Protein AF-A0A380GYK2-F1 (afdb_monomer_lite)

InterPro domains:
  IPR011620 Signal transduction histidine kinase, 5TM receptor LytS, transmembrane region [PF07694] (1-52)

Radius of gyration: 32.1 Å; chains: 1; bounding box: 63×30×82 Å

Organism: NCBI:txid33028

Foldseek 3Di:
DVLVVVLVVVLVCLCVVDPDNVVSVVVCVVCVVVSVVVSVVVVVVVVVVVVVVVVVVVVVVVLVVVLVVVLCVQLVVLCVVPDALVSQVSSQVSCCVSVVDQKDWDADLFFTSAIDGPPNVVVPDDRGDDAPLVNCCSVVVDDDDDPDPVND

Sequence (152 aa):
MIGAITEIIQMGCILLLSNDIHHAVILVSFIALPMIIINSLETAIFLTIILSTIKQEEQMRAVQTHDVLQLANETLPYFRSGLNEKSAKQTAEIILRLMQVLAVAITKKKDILTHIGAGSDHYVTSKEIITDLSKEVIQSGHLKVAHSREEI

Structure (mmCIF, N/CA/C/O backbone):
data_AF-A0A380GYK2-F1
#
_entry.id   AF-A0A380GYK2-F1
#
loop_
_atom_site.group_PDB
_atom_site.id
_atom_site.type_symbol
_atom_site.label_atom_id
_atom_site.label_alt_id
_atom_site.label_comp_id
_atom_site.label_asym_id
_atom_site.label_entity_id
_atom_site.label_seq_id
_atom_site.pdbx_PDB_ins_code
_atom_site.Cartn_x
_atom_site.Cartn_y
_atom_site.Cartn_z
_atom_site.occupancy
_atom_site.B_iso_or_equiv
_atom_site.auth_seq_id
_atom_site.auth_comp_id
_atom_site.auth_asym_id
_atom_site.auth_atom_id
_atom_site.pdbx_PDB_model_num
ATOM 1 N N . MET A 1 1 ? 25.212 -2.217 -23.142 1.00 62.41 1 MET A N 1
ATOM 2 C CA . MET A 1 1 ? 26.022 -3.014 -24.097 1.00 62.41 1 MET A CA 1
ATOM 3 C C . MET A 1 1 ? 25.235 -3.389 -25.350 1.00 62.41 1 MET A C 1
ATOM 5 O O . MET A 1 1 ? 25.746 -3.148 -26.430 1.00 62.41 1 MET A O 1
ATOM 9 N N . ILE A 1 2 ? 23.996 -3.888 -25.240 1.00 73.44 2 ILE A N 1
ATOM 10 C CA . ILE A 1 2 ? 23.175 -4.304 -26.400 1.00 73.44 2 ILE A CA 1
ATOM 11 C C . ILE A 1 2 ? 22.909 -3.157 -27.401 1.00 73.44 2 ILE A C 1
ATOM 13 O O . ILE A 1 2 ? 23.047 -3.364 -28.603 1.00 73.44 2 ILE A O 1
ATOM 17 N N . GLY A 1 3 ? 22.627 -1.935 -26.927 1.00 76.94 3 GLY A N 1
ATOM 18 C CA . GLY A 1 3 ? 22.429 -0.768 -27.806 1.00 76.94 3 GLY A CA 1
ATOM 19 C C . GLY A 1 3 ? 23.665 -0.421 -28.645 1.00 76.94 3 GLY A C 1
ATOM 20 O O . GLY A 1 3 ? 23.577 -0.330 -29.861 1.00 76.94 3 GLY A O 1
ATOM 21 N N . ALA A 1 4 ? 24.845 -0.350 -28.019 1.00 76.56 4 ALA A N 1
ATOM 22 C CA . ALA A 1 4 ? 26.104 -0.086 -28.725 1.00 76.56 4 ALA A CA 1
ATOM 23 C C . ALA A 1 4 ? 26.458 -1.182 -29.749 1.00 76.56 4 ALA A C 1
ATOM 25 O O . ALA A 1 4 ? 26.999 -0.887 -30.807 1.00 76.56 4 ALA A O 1
ATOM 26 N N . ILE A 1 5 ? 26.133 -2.445 -29.455 1.00 83.50 5 ILE A N 1
ATOM 27 C CA . ILE A 1 5 ? 26.333 -3.557 -30.396 1.00 83.50 5 ILE A CA 1
ATOM 28 C C . ILE A 1 5 ? 25.408 -3.406 -31.612 1.00 83.50 5 ILE A C 1
ATOM 30 O O . ILE A 1 5 ? 25.845 -3.619 -32.739 1.00 83.50 5 ILE A O 1
ATOM 34 N N . THR A 1 6 ? 24.155 -3.000 -31.396 1.00 83.00 6 THR A N 1
ATOM 35 C CA . THR A 1 6 ? 23.168 -2.806 -32.472 1.00 83.00 6 THR A CA 1
ATOM 36 C C . THR A 1 6 ? 23.583 -1.671 -33.415 1.00 83.00 6 THR A C 1
ATOM 38 O O . THR A 1 6 ? 23.550 -1.853 -34.629 1.00 83.00 6 THR A O 1
ATOM 41 N N . GLU A 1 7 ? 24.085 -0.559 -32.870 1.00 85.25 7 GLU A N 1
ATOM 42 C CA . GLU A 1 7 ? 24.653 0.562 -33.639 1.00 85.25 7 GLU A CA 1
ATOM 43 C C . GLU A 1 7 ? 25.821 0.136 -34.535 1.00 85.25 7 GLU A C 1
ATOM 45 O O . GLU A 1 7 ? 25.863 0.448 -35.725 1.00 85.25 7 GLU A O 1
ATOM 50 N N . ILE A 1 8 ? 26.761 -0.631 -33.974 1.00 85.88 8 ILE A N 1
ATOM 51 C CA . ILE A 1 8 ? 27.934 -1.123 -34.706 1.00 85.88 8 ILE A CA 1
ATOM 52 C C . ILE A 1 8 ? 27.504 -2.041 -35.855 1.00 85.88 8 ILE A C 1
ATOM 54 O O . ILE A 1 8 ? 28.033 -1.931 -36.963 1.00 85.88 8 ILE A O 1
ATOM 58 N N . ILE A 1 9 ? 26.528 -2.921 -35.613 1.00 89.38 9 ILE A N 1
ATOM 59 C CA . ILE A 1 9 ? 25.984 -3.809 -36.646 1.00 89.38 9 ILE A CA 1
ATOM 60 C C . ILE A 1 9 ? 25.305 -2.989 -37.748 1.00 89.38 9 ILE A C 1
ATOM 62 O O . ILE A 1 9 ? 25.578 -3.222 -38.924 1.00 89.38 9 ILE A O 1
ATOM 66 N N . GLN A 1 10 ? 24.479 -2.001 -37.396 1.00 88.38 10 GLN A N 1
ATOM 67 C CA . GLN A 1 10 ? 23.794 -1.145 -38.366 1.00 88.38 10 GLN A CA 1
ATOM 68 C C . GLN A 1 10 ? 24.784 -0.371 -39.250 1.00 88.38 10 GLN A C 1
ATOM 70 O O . GLN A 1 10 ? 24.654 -0.388 -40.475 1.00 88.38 10 GLN A O 1
ATOM 75 N N . MET A 1 11 ? 25.793 0.274 -38.656 1.00 87.69 11 MET A N 1
ATOM 76 C CA . MET A 1 11 ? 26.830 0.996 -39.404 1.00 87.69 11 MET A CA 1
ATOM 77 C C . MET A 1 11 ? 27.638 0.049 -40.304 1.00 87.69 11 MET A C 1
ATOM 79 O O . MET A 1 11 ? 27.929 0.387 -41.452 1.00 87.69 11 MET A O 1
ATOM 83 N N . GLY A 1 12 ? 27.934 -1.163 -39.821 1.00 89.38 12 GLY A N 1
ATOM 84 C CA . GLY A 1 12 ? 28.561 -2.220 -40.614 1.00 89.38 12 GLY A CA 1
ATOM 85 C C . GLY A 1 12 ? 27.708 -2.647 -41.812 1.00 89.38 12 GLY A C 1
ATOM 86 O O . GLY A 1 12 ? 28.224 -2.764 -42.922 1.00 89.38 12 GLY A O 1
ATOM 87 N N . CYS A 1 13 ? 26.395 -2.807 -41.629 1.00 90.12 13 CYS A N 1
ATOM 88 C CA . CYS A 1 13 ? 25.468 -3.118 -42.717 1.00 90.12 13 CYS A CA 1
ATOM 89 C C . CYS A 1 13 ? 25.418 -2.009 -43.777 1.00 90.12 13 CYS A C 1
ATOM 91 O O . CYS A 1 13 ? 25.425 -2.326 -44.964 1.00 90.12 13 CYS A O 1
ATOM 93 N N . ILE A 1 14 ? 25.419 -0.730 -43.378 1.00 89.62 14 ILE A N 1
ATOM 94 C CA . ILE A 1 14 ? 25.437 0.405 -44.321 1.00 89.62 14 ILE A CA 1
ATOM 95 C C . ILE A 1 14 ? 26.695 0.362 -45.198 1.00 89.62 14 ILE A C 1
ATOM 97 O O . ILE A 1 14 ? 26.606 0.550 -46.409 1.00 89.62 14 ILE A O 1
ATOM 101 N N . LEU A 1 15 ? 27.858 0.078 -44.607 1.00 88.12 15 LEU A N 1
ATOM 102 C CA . LEU A 1 15 ? 29.120 -0.006 -45.345 1.00 88.12 15 LEU A CA 1
ATOM 103 C C . LEU A 1 15 ? 29.184 -1.228 -46.273 1.00 88.12 15 LEU A C 1
ATOM 105 O O . LEU A 1 15 ? 29.707 -1.114 -47.377 1.00 88.12 15 LEU A O 1
ATOM 109 N N . LEU A 1 16 ? 28.650 -2.379 -45.847 1.00 90.44 16 LEU A N 1
ATOM 110 C CA . LEU A 1 16 ? 28.679 -3.625 -46.626 1.00 90.44 16 LEU A CA 1
ATOM 111 C C . LEU A 1 16 ? 27.673 -3.651 -47.785 1.00 90.44 16 LEU A C 1
ATOM 113 O O . LEU A 1 16 ? 27.944 -4.275 -48.806 1.00 90.44 16 LEU A O 1
ATOM 117 N N . LEU A 1 17 ? 26.509 -3.019 -47.620 1.00 90.12 17 LEU A N 1
ATOM 118 C CA . LEU A 1 17 ? 25.427 -3.029 -48.614 1.00 90.12 17 LEU A CA 1
ATOM 119 C C . LEU A 1 17 ? 25.481 -1.833 -49.573 1.00 90.12 17 LEU A C 1
ATOM 121 O O . LEU A 1 17 ? 24.727 -1.803 -50.547 1.00 90.12 17 LEU A O 1
ATOM 125 N N . SER A 1 18 ? 26.336 -0.840 -49.312 1.00 89.62 18 SER A N 1
ATOM 126 C CA . SER A 1 18 ? 26.469 0.309 -50.202 1.00 89.62 18 SER A CA 1
ATOM 127 C C . SER A 1 18 ? 27.251 -0.045 -51.462 1.00 89.62 18 SER A C 1
ATOM 129 O O . SER A 1 18 ? 28.344 -0.603 -51.406 1.00 89.62 18 SER A O 1
ATOM 131 N N . ASN A 1 19 ? 26.710 0.366 -52.608 1.00 84.12 19 ASN A N 1
ATOM 132 C CA . ASN A 1 19 ? 27.358 0.219 -53.910 1.00 84.12 19 ASN A CA 1
ATOM 133 C C . ASN A 1 19 ? 28.550 1.185 -54.085 1.00 84.12 19 ASN A C 1
ATOM 135 O O . ASN A 1 19 ? 29.433 0.933 -54.899 1.00 84.12 19 ASN A O 1
ATOM 139 N N . ASP A 1 20 ? 28.571 2.285 -53.320 1.00 89.56 20 ASP A N 1
ATOM 140 C CA . ASP A 1 20 ? 29.660 3.264 -53.277 1.00 89.56 20 ASP A CA 1
ATOM 141 C C . ASP A 1 20 ? 30.126 3.459 -51.826 1.00 89.56 20 ASP A C 1
ATOM 143 O O . ASP A 1 20 ? 29.412 4.003 -50.972 1.00 89.56 20 ASP A O 1
ATOM 147 N N . ILE A 1 21 ? 31.337 2.980 -51.538 1.00 86.50 21 ILE A N 1
ATOM 148 C CA . ILE A 1 21 ? 31.935 3.032 -50.199 1.00 86.50 21 ILE A CA 1
ATOM 149 C C . ILE A 1 21 ? 32.233 4.481 -49.790 1.00 86.50 21 ILE A C 1
ATOM 151 O O . ILE A 1 21 ? 32.090 4.832 -48.619 1.00 86.50 21 ILE A O 1
ATOM 155 N N . HIS A 1 22 ? 32.603 5.343 -50.739 1.00 89.12 22 HIS A N 1
ATOM 156 C CA . HIS A 1 22 ? 32.941 6.734 -50.455 1.00 89.12 22 HIS A CA 1
ATOM 157 C C . HIS A 1 22 ? 31.699 7.515 -50.005 1.00 89.12 22 HIS A C 1
ATOM 159 O O . HIS A 1 22 ? 31.750 8.267 -49.029 1.00 89.12 22 HIS A O 1
ATOM 165 N N . HIS A 1 23 ? 30.557 7.288 -50.657 1.00 87.81 23 HIS A N 1
ATOM 166 C CA . HIS A 1 23 ? 29.282 7.861 -50.223 1.00 87.81 23 HIS A CA 1
ATOM 167 C C . HIS A 1 23 ? 28.782 7.268 -48.896 1.00 87.81 23 HIS A C 1
ATOM 169 O O . HIS A 1 23 ? 28.262 8.010 -48.059 1.00 87.81 23 HIS A O 1
ATOM 175 N N . ALA A 1 24 ? 28.992 5.971 -48.657 1.00 89.25 24 ALA A N 1
ATOM 176 C CA . ALA A 1 24 ? 28.599 5.319 -47.406 1.00 89.25 24 ALA A CA 1
ATOM 177 C C . ALA A 1 24 ? 29.353 5.864 -46.187 1.00 89.25 24 ALA A C 1
ATOM 179 O O . ALA A 1 24 ? 28.745 6.115 -45.149 1.00 89.25 24 ALA A O 1
ATOM 180 N N . VAL A 1 25 ? 30.664 6.091 -46.315 1.00 89.38 25 VAL A N 1
ATOM 181 C CA . VAL A 1 25 ? 31.485 6.646 -45.229 1.00 89.38 25 VAL A CA 1
ATOM 182 C C . VAL A 1 25 ? 31.026 8.058 -44.865 1.00 89.38 25 VAL A C 1
ATOM 184 O O . VAL A 1 25 ? 30.834 8.342 -43.685 1.00 89.38 25 VAL A O 1
ATOM 187 N N . ILE A 1 26 ? 30.768 8.917 -45.860 1.00 90.81 26 ILE A N 1
ATOM 188 C CA . ILE A 1 26 ? 30.250 10.278 -45.630 1.00 90.81 26 ILE A CA 1
ATOM 189 C C . ILE A 1 26 ? 28.905 10.228 -44.893 1.00 90.81 26 ILE A C 1
ATOM 191 O O . ILE A 1 26 ? 28.691 10.983 -43.943 1.00 90.81 26 ILE A O 1
ATOM 195 N N . LEU A 1 27 ? 28.017 9.315 -45.296 1.00 88.62 27 LEU A N 1
ATOM 196 C CA . LEU A 1 27 ? 26.716 9.136 -44.660 1.00 88.62 27 LEU A CA 1
ATOM 197 C C . LEU A 1 27 ? 26.853 8.694 -43.199 1.00 88.62 27 LEU A C 1
ATOM 199 O O . LEU A 1 27 ? 26.260 9.320 -42.323 1.00 88.62 27 LEU A O 1
ATOM 203 N N . VAL A 1 28 ? 27.657 7.660 -42.926 1.00 89.50 28 VAL A N 1
ATOM 204 C CA . VAL A 1 28 ? 27.897 7.162 -41.561 1.00 89.50 28 VAL A CA 1
ATOM 205 C C . VAL A 1 28 ? 28.489 8.265 -40.682 1.00 89.50 28 VAL A C 1
ATOM 207 O O . VAL A 1 28 ? 28.007 8.472 -39.572 1.00 89.50 28 VAL A O 1
ATOM 210 N N . SER A 1 29 ? 29.468 9.031 -41.175 1.00 87.62 29 SER A N 1
ATOM 211 C CA . SER A 1 29 ? 30.052 10.155 -40.427 1.00 87.62 29 SER A CA 1
ATOM 212 C C . SER A 1 29 ? 29.042 11.258 -40.102 1.00 87.62 29 SER A C 1
ATOM 214 O O . SER A 1 29 ? 29.148 11.883 -39.049 1.00 87.62 29 SER A O 1
ATOM 216 N N . PHE A 1 30 ? 28.055 11.484 -40.971 1.00 89.00 30 PHE A N 1
ATOM 217 C CA . PHE A 1 30 ? 27.009 12.476 -40.739 1.00 89.00 30 PHE A CA 1
ATOM 218 C C . PHE A 1 30 ? 25.988 12.019 -39.685 1.00 89.00 30 PHE A C 1
ATOM 220 O O . PHE A 1 30 ? 25.560 12.815 -38.850 1.00 89.00 30 PHE A O 1
ATOM 227 N N . ILE A 1 31 ? 25.613 10.735 -39.695 1.00 85.75 31 ILE A N 1
ATOM 228 C CA . ILE A 1 31 ? 24.551 10.207 -38.823 1.00 85.75 31 ILE A CA 1
ATOM 229 C C . ILE A 1 31 ? 25.063 9.628 -37.500 1.00 85.75 31 ILE A C 1
ATOM 231 O O . ILE A 1 31 ? 24.276 9.514 -36.565 1.00 85.75 31 ILE A O 1
ATOM 235 N N . ALA A 1 32 ? 26.352 9.290 -37.385 1.00 83.44 32 ALA A N 1
ATOM 236 C CA . ALA A 1 32 ? 26.892 8.590 -36.217 1.00 83.44 32 ALA A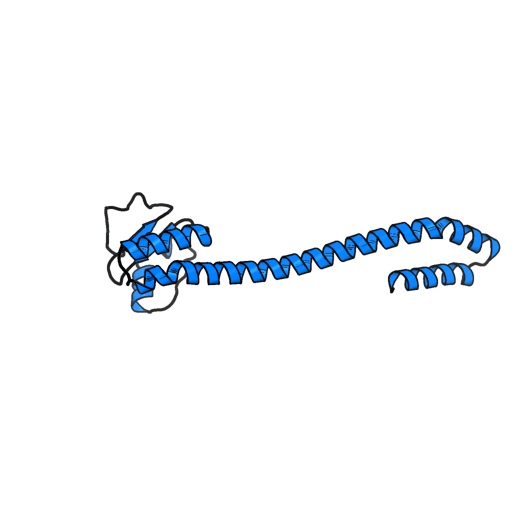 CA 1
ATOM 237 C C . ALA A 1 32 ? 26.673 9.353 -34.903 1.00 83.44 32 ALA A C 1
ATOM 239 O O . ALA A 1 32 ? 26.237 8.773 -33.910 1.00 83.44 32 ALA A O 1
ATOM 240 N N . LEU A 1 33 ? 26.947 10.660 -34.890 1.00 84.56 33 LEU A N 1
ATOM 241 C CA . LEU A 1 33 ? 26.846 11.462 -33.672 1.00 84.56 33 LEU A CA 1
ATOM 242 C C . LEU A 1 33 ? 25.385 11.686 -33.226 1.00 84.56 33 LEU A C 1
ATOM 244 O O . LEU A 1 33 ? 25.090 11.414 -32.060 1.00 84.56 33 LEU A O 1
ATOM 248 N N . PRO A 1 34 ? 24.447 12.086 -34.111 1.00 88.56 34 PRO A N 1
ATOM 249 C CA . PRO A 1 34 ? 23.023 12.111 -33.780 1.00 88.56 34 PRO A CA 1
ATOM 250 C C . PRO A 1 34 ? 22.488 10.763 -33.276 1.00 88.56 34 PRO A C 1
ATOM 252 O O . PRO A 1 34 ? 21.753 10.743 -32.291 1.00 88.56 34 PRO A O 1
ATOM 255 N N . MET A 1 35 ? 22.882 9.645 -33.899 1.00 85.62 35 MET A N 1
ATOM 256 C CA . MET A 1 35 ? 22.372 8.311 -33.551 1.00 85.62 35 MET A CA 1
ATOM 257 C C . MET A 1 35 ? 22.804 7.882 -32.143 1.00 85.62 35 MET A C 1
ATOM 259 O O . MET A 1 35 ? 21.974 7.452 -31.345 1.00 85.62 35 MET A O 1
ATOM 263 N N . ILE A 1 36 ? 24.074 8.106 -31.782 1.00 83.69 36 ILE A N 1
ATOM 264 C CA . ILE A 1 36 ? 24.582 7.805 -30.435 1.00 83.69 36 ILE A CA 1
ATOM 265 C C . ILE A 1 36 ? 23.832 8.614 -29.371 1.00 83.69 36 ILE A C 1
ATOM 267 O O . ILE A 1 36 ? 23.452 8.059 -28.337 1.00 83.69 36 ILE A O 1
ATOM 271 N N . ILE A 1 37 ? 23.618 9.913 -29.605 1.00 88.88 37 ILE A N 1
ATOM 272 C CA . ILE A 1 37 ? 22.965 10.801 -28.633 1.00 88.88 37 ILE A CA 1
ATOM 273 C C . ILE A 1 37 ? 21.502 10.401 -28.443 1.00 88.88 37 ILE A C 1
ATOM 275 O O . ILE A 1 37 ? 21.069 10.205 -27.306 1.00 88.88 37 ILE A O 1
ATOM 279 N N . ILE A 1 38 ? 20.759 10.257 -29.544 1.00 90.38 38 ILE A N 1
ATOM 280 C CA . ILE A 1 38 ? 19.327 9.941 -29.514 1.00 90.38 38 ILE A CA 1
ATOM 281 C C . ILE A 1 38 ? 19.104 8.579 -28.852 1.00 90.38 38 ILE A C 1
ATOM 283 O O . ILE A 1 38 ? 18.317 8.489 -27.912 1.00 90.38 38 ILE A O 1
ATOM 287 N N . ASN A 1 39 ? 19.866 7.554 -29.237 1.00 85.94 39 ASN A N 1
ATOM 288 C CA . ASN A 1 39 ? 19.643 6.192 -28.745 1.00 85.94 39 ASN A CA 1
ATOM 289 C C . ASN A 1 39 ? 20.085 6.021 -27.288 1.00 85.94 39 ASN A C 1
ATOM 291 O O . ASN A 1 39 ? 19.465 5.277 -26.520 1.00 85.94 39 ASN A O 1
ATOM 295 N N . SER A 1 40 ? 21.124 6.749 -26.868 1.00 86.62 40 SER A N 1
ATOM 296 C CA . SER A 1 40 ? 21.513 6.807 -25.455 1.00 86.62 40 SER A CA 1
ATOM 297 C C . SER A 1 40 ? 20.437 7.487 -24.610 1.00 86.62 40 SER A C 1
ATOM 299 O O . SER A 1 40 ? 20.114 6.996 -23.527 1.00 86.62 40 SER A O 1
ATOM 301 N N . LEU A 1 41 ? 19.859 8.584 -25.110 1.00 91.69 41 LEU A N 1
ATOM 302 C CA . LEU A 1 41 ? 18.784 9.306 -24.433 1.00 91.69 41 LEU A CA 1
ATOM 303 C C . LEU A 1 41 ? 17.515 8.452 -24.327 1.00 91.69 41 LEU A C 1
ATOM 305 O O . LEU A 1 41 ? 16.953 8.333 -23.239 1.00 91.69 41 LEU A O 1
ATOM 309 N N . GLU A 1 42 ? 17.104 7.809 -25.419 1.00 90.81 42 GLU A N 1
ATOM 310 C CA . GLU A 1 42 ? 15.962 6.890 -25.442 1.00 90.81 42 GLU A CA 1
ATOM 311 C C . GLU A 1 42 ? 16.133 5.763 -24.427 1.00 90.81 42 GLU A C 1
ATOM 313 O O . GLU A 1 42 ? 15.257 5.528 -23.594 1.00 90.81 42 GLU A O 1
ATOM 318 N N . THR A 1 43 ? 17.296 5.107 -24.443 1.00 88.38 43 THR A N 1
ATOM 319 C CA . THR A 1 43 ? 17.585 4.007 -23.519 1.00 88.38 43 THR A CA 1
ATOM 320 C C . THR A 1 43 ? 17.571 4.490 -22.068 1.00 88.38 43 THR A C 1
ATOM 322 O O . THR A 1 43 ? 17.034 3.803 -21.201 1.00 88.38 43 THR A O 1
ATOM 325 N N . ALA A 1 44 ? 18.118 5.675 -21.781 1.00 90.75 44 ALA A N 1
ATOM 326 C CA . ALA A 1 44 ? 18.115 6.249 -20.436 1.00 90.75 44 ALA A CA 1
ATOM 327 C C . ALA A 1 44 ? 16.693 6.545 -19.934 1.00 90.75 44 ALA A C 1
ATOM 329 O O . ALA A 1 44 ? 16.364 6.221 -18.789 1.00 90.75 44 ALA A O 1
ATOM 330 N N . ILE A 1 45 ? 15.841 7.118 -20.790 1.00 95.25 45 ILE A N 1
ATOM 331 C CA . ILE A 1 45 ? 14.432 7.378 -20.475 1.00 95.25 45 ILE A CA 1
ATOM 332 C C . ILE A 1 45 ? 13.698 6.055 -20.238 1.00 95.25 45 ILE A C 1
ATOM 334 O O . ILE A 1 45 ? 13.043 5.894 -19.209 1.00 95.25 45 ILE A O 1
ATOM 338 N N . PHE A 1 46 ? 13.857 5.082 -21.135 1.00 94.50 46 PHE A N 1
ATOM 339 C CA . PHE A 1 46 ? 13.206 3.778 -21.031 1.00 94.50 46 PHE A CA 1
ATOM 340 C C . PHE A 1 46 ? 13.603 3.027 -19.754 1.00 94.50 46 PHE A C 1
ATOM 342 O O . PHE A 1 46 ? 12.741 2.547 -19.017 1.00 94.50 46 PHE A O 1
ATOM 349 N N . LEU A 1 47 ? 14.902 2.989 -19.436 1.00 92.50 47 LEU A N 1
ATOM 350 C CA . LEU A 1 47 ? 15.394 2.379 -18.201 1.00 92.50 47 LEU A CA 1
ATOM 351 C C . LEU A 1 47 ? 14.882 3.112 -16.962 1.00 92.50 47 LEU A C 1
ATOM 353 O O . LEU A 1 47 ? 14.517 2.465 -15.985 1.00 92.50 47 LEU A O 1
ATOM 357 N N . THR A 1 48 ? 14.813 4.443 -17.001 1.00 95.12 48 THR A N 1
ATOM 358 C CA . THR A 1 48 ? 14.273 5.238 -15.891 1.00 95.12 48 THR A CA 1
ATOM 359 C C . THR A 1 48 ? 12.802 4.914 -15.645 1.00 95.12 48 THR A C 1
ATOM 361 O O . THR A 1 48 ? 12.414 4.735 -14.493 1.00 95.12 48 THR A O 1
ATOM 364 N N . ILE A 1 49 ? 11.996 4.780 -16.703 1.00 96.25 49 ILE A N 1
ATOM 365 C CA . ILE A 1 49 ? 10.590 4.373 -16.591 1.00 96.25 49 ILE A CA 1
ATOM 366 C C . ILE A 1 49 ? 10.496 2.986 -15.951 1.00 96.25 49 ILE A C 1
ATOM 368 O O . ILE A 1 49 ? 9.823 2.845 -14.934 1.00 96.25 49 ILE A O 1
ATOM 372 N N . ILE A 1 50 ? 11.221 1.990 -16.476 1.00 95.75 50 ILE A N 1
ATOM 373 C CA . ILE A 1 50 ? 11.204 0.619 -15.938 1.00 95.75 50 ILE A CA 1
ATOM 374 C C . ILE A 1 50 ? 11.592 0.602 -14.457 1.00 95.75 50 ILE A C 1
ATOM 376 O O . ILE A 1 50 ? 10.870 0.044 -13.632 1.00 95.75 50 ILE A O 1
ATOM 380 N N . LEU A 1 51 ? 12.719 1.227 -14.109 1.00 94.12 51 LEU A N 1
ATOM 381 C CA . LEU A 1 51 ? 13.210 1.258 -12.733 1.00 94.12 51 LEU A CA 1
ATOM 382 C C . LEU A 1 51 ? 12.244 2.004 -11.809 1.00 94.12 51 LEU A C 1
ATOM 384 O O . LEU A 1 51 ? 12.036 1.578 -10.675 1.00 94.12 51 LEU A O 1
ATOM 388 N N . SER A 1 52 ? 11.626 3.087 -12.286 1.00 93.00 52 SER A N 1
ATOM 389 C CA . SER A 1 52 ? 10.604 3.809 -11.530 1.00 93.00 52 SER A CA 1
ATOM 390 C C . SER A 1 52 ? 9.367 2.948 -11.293 1.00 93.00 52 SER A C 1
ATOM 392 O O . SER A 1 52 ? 8.855 2.945 -10.178 1.00 93.00 52 SER A O 1
ATOM 394 N N . THR A 1 53 ? 8.901 2.201 -12.296 1.00 93.38 53 THR A N 1
ATOM 395 C CA . THR A 1 53 ? 7.744 1.307 -12.159 1.00 93.38 53 THR A CA 1
ATOM 396 C C . THR A 1 53 ? 8.023 0.182 -11.167 1.00 93.38 53 THR A C 1
ATOM 398 O O . THR A 1 53 ? 7.218 -0.034 -10.266 1.00 93.38 53 THR A O 1
ATOM 401 N N . ILE A 1 54 ? 9.183 -0.478 -11.264 1.00 91.50 54 ILE A N 1
ATOM 402 C CA . ILE A 1 54 ? 9.582 -1.532 -10.315 1.00 91.50 54 ILE A CA 1
ATOM 403 C C . ILE A 1 54 ? 9.659 -0.963 -8.894 1.00 91.50 54 ILE A C 1
ATOM 405 O O . ILE A 1 54 ? 9.077 -1.519 -7.966 1.00 91.50 54 ILE A O 1
ATOM 409 N N . LYS A 1 55 ? 10.320 0.188 -8.722 1.00 87.62 55 LYS A N 1
ATOM 410 C CA . LYS A 1 55 ? 10.440 0.844 -7.415 1.00 87.62 55 LYS A CA 1
ATOM 411 C C . LYS A 1 55 ? 9.079 1.242 -6.844 1.00 87.62 55 LYS A C 1
ATOM 413 O O . LYS A 1 55 ? 8.862 1.098 -5.645 1.00 87.62 55 LYS A O 1
ATOM 418 N N . GLN A 1 56 ? 8.169 1.747 -7.674 1.00 83.12 56 GLN A N 1
ATOM 419 C CA . GLN A 1 56 ? 6.804 2.062 -7.255 1.00 83.12 56 GLN A CA 1
ATOM 420 C C . GLN A 1 56 ? 6.047 0.807 -6.812 1.00 83.12 56 GLN A C 1
ATOM 422 O O . GLN A 1 56 ? 5.356 0.854 -5.798 1.00 83.12 56 GLN A O 1
ATOM 427 N N . GLU A 1 57 ? 6.195 -0.311 -7.524 1.00 79.38 57 GLU A N 1
ATOM 428 C CA . GLU A 1 57 ? 5.565 -1.580 -7.154 1.00 79.38 57 GLU A CA 1
ATOM 429 C C . GLU A 1 57 ? 6.097 -2.107 -5.811 1.00 79.38 57 GLU A C 1
ATOM 431 O O . GLU A 1 57 ? 5.313 -2.471 -4.930 1.00 79.38 57 GLU A O 1
ATOM 436 N N . GLU A 1 58 ? 7.418 -2.085 -5.612 1.00 72.81 58 GLU A N 1
ATOM 437 C CA . GLU A 1 58 ? 8.047 -2.446 -4.336 1.00 72.81 58 GLU A CA 1
ATOM 438 C C . GLU A 1 58 ? 7.570 -1.544 -3.193 1.00 72.81 58 GLU A C 1
ATOM 440 O O . GLU A 1 58 ? 7.201 -2.038 -2.125 1.00 72.81 58 GLU A O 1
ATOM 445 N N . GLN A 1 59 ? 7.522 -0.227 -3.419 1.00 69.69 59 GLN A N 1
ATOM 446 C CA . GLN A 1 59 ? 7.022 0.732 -2.436 1.00 69.69 59 GLN A CA 1
ATOM 447 C C . GLN A 1 59 ? 5.546 0.495 -2.111 1.00 69.69 59 GLN A C 1
ATOM 449 O O . GLN A 1 59 ? 5.188 0.509 -0.941 1.00 69.69 59 GLN A O 1
ATOM 454 N N . MET A 1 60 ? 4.696 0.218 -3.101 1.00 63.34 60 MET A N 1
ATOM 455 C CA . MET A 1 60 ? 3.272 -0.048 -2.878 1.00 63.34 60 MET A CA 1
ATOM 456 C C . MET A 1 60 ? 3.053 -1.307 -2.025 1.00 63.34 60 MET A C 1
ATOM 458 O O . MET A 1 60 ? 2.251 -1.286 -1.090 1.00 63.34 60 MET A O 1
ATOM 462 N N . ARG A 1 61 ? 3.812 -2.381 -2.282 1.00 60.75 61 ARG A N 1
ATOM 463 C CA . ARG A 1 61 ? 3.777 -3.610 -1.466 1.00 60.75 61 ARG A CA 1
ATOM 464 C C . ARG A 1 61 ? 4.315 -3.384 -0.047 1.00 60.75 61 ARG A C 1
ATOM 466 O O . ARG A 1 61 ? 3.765 -3.921 0.918 1.00 60.75 61 ARG A O 1
ATOM 473 N N . ALA A 1 62 ? 5.374 -2.585 0.089 1.00 60.66 62 ALA A N 1
ATOM 474 C CA . ALA A 1 62 ? 5.970 -2.255 1.380 1.00 60.66 62 ALA A CA 1
ATOM 475 C C . ALA A 1 62 ? 5.054 -1.362 2.233 1.00 60.66 62 ALA A C 1
ATOM 477 O O . ALA A 1 62 ? 4.886 -1.642 3.417 1.00 60.66 62 ALA A O 1
ATOM 478 N N . VAL A 1 63 ? 4.420 -0.348 1.632 1.00 60.50 63 VAL A N 1
ATOM 479 C CA . VAL A 1 63 ? 3.464 0.556 2.296 1.00 60.50 63 VAL A CA 1
ATOM 480 C C . VAL A 1 63 ? 2.279 -0.235 2.851 1.00 60.50 63 VAL A C 1
ATOM 482 O O . VAL A 1 63 ? 1.978 -0.118 4.032 1.00 60.50 63 VAL A O 1
ATOM 485 N N . GLN A 1 64 ? 1.698 -1.156 2.073 1.00 61.47 64 GLN A N 1
ATOM 486 C CA . GLN A 1 64 ? 0.581 -1.982 2.555 1.00 61.47 64 GLN A CA 1
ATOM 487 C C . GLN A 1 64 ? 0.940 -2.857 3.767 1.00 61.47 64 GLN A C 1
ATOM 489 O O . GLN A 1 64 ? 0.126 -3.029 4.671 1.00 61.47 64 GLN A O 1
ATOM 494 N N . THR A 1 65 ? 2.158 -3.404 3.821 1.00 73.56 65 THR A N 1
ATOM 495 C CA . THR A 1 65 ? 2.599 -4.211 4.973 1.00 73.56 65 THR A CA 1
ATOM 496 C C . THR A 1 65 ? 2.950 -3.327 6.170 1.00 73.56 65 THR A C 1
ATOM 498 O O . THR A 1 65 ? 2.643 -3.675 7.310 1.00 73.56 65 THR A O 1
ATOM 501 N N . HIS A 1 66 ? 3.580 -2.178 5.917 1.00 81.06 66 HIS A N 1
ATOM 502 C CA . HIS A 1 66 ? 3.950 -1.218 6.948 1.00 81.06 66 HIS A CA 1
ATOM 503 C C . HIS A 1 66 ? 2.720 -0.663 7.663 1.00 81.06 66 HIS A C 1
ATOM 505 O O . HIS A 1 66 ? 2.678 -0.724 8.886 1.00 81.06 66 HIS A O 1
ATOM 511 N N . ASP A 1 67 ? 1.703 -0.225 6.921 1.00 79.88 67 ASP A N 1
ATOM 512 C CA . ASP A 1 67 ? 0.494 0.377 7.488 1.00 79.88 67 ASP A CA 1
ATOM 513 C C . ASP A 1 67 ? -0.288 -0.630 8.343 1.00 79.88 67 ASP A C 1
ATOM 515 O O . ASP A 1 67 ? -0.755 -0.300 9.433 1.00 79.88 67 ASP A O 1
ATOM 519 N N . VAL A 1 68 ? -0.369 -1.896 7.911 1.00 83.94 68 VAL A N 1
ATOM 520 C CA . VAL A 1 68 ? -1.021 -2.968 8.684 1.00 83.94 68 VAL A CA 1
ATOM 521 C C . VAL A 1 68 ? -0.228 -3.314 9.945 1.00 83.94 68 VAL A C 1
ATOM 523 O O . VAL A 1 68 ? -0.811 -3.467 11.021 1.00 83.94 68 VAL A O 1
ATOM 526 N N . LEU A 1 69 ? 1.100 -3.430 9.847 1.00 88.12 69 LEU A N 1
ATOM 527 C CA . LEU A 1 69 ? 1.954 -3.684 11.010 1.00 88.12 69 LEU A CA 1
ATOM 528 C C . LEU A 1 69 ? 1.935 -2.507 11.987 1.00 88.12 69 LEU A C 1
ATOM 530 O O . LEU A 1 69 ? 1.881 -2.724 13.197 1.00 88.12 69 LEU A O 1
ATOM 534 N N . GLN A 1 70 ? 1.939 -1.276 11.479 1.00 91.81 70 GLN A N 1
ATOM 535 C CA . GLN A 1 70 ? 1.816 -0.062 12.272 1.00 91.81 70 GLN A CA 1
ATOM 536 C C . GLN A 1 70 ? 0.458 -0.015 12.968 1.00 91.81 70 GLN A C 1
ATOM 538 O O . GLN A 1 70 ? 0.414 0.199 14.177 1.00 91.81 70 GLN A O 1
ATOM 543 N N . LEU A 1 71 ? -0.632 -0.311 12.255 1.00 92.12 71 LEU A N 1
ATOM 544 C CA . LEU A 1 71 ? -1.967 -0.412 12.835 1.00 92.12 71 LEU A CA 1
ATOM 545 C C . LEU A 1 71 ? -2.006 -1.443 13.967 1.00 92.12 71 LEU A C 1
ATOM 547 O O . LEU A 1 71 ? -2.501 -1.148 15.057 1.00 92.12 71 LEU A O 1
ATOM 551 N N . ALA A 1 72 ? -1.462 -2.641 13.744 1.00 91.56 72 ALA A N 1
ATOM 552 C CA . ALA A 1 72 ? -1.385 -3.669 14.777 1.00 91.56 72 ALA A CA 1
ATOM 553 C C . ALA A 1 72 ? -0.550 -3.196 15.979 1.00 91.56 72 ALA A C 1
ATOM 555 O O . ALA A 1 72 ? -0.973 -3.355 17.123 1.00 91.56 72 ALA A O 1
ATOM 556 N N . ASN A 1 73 ? 0.604 -2.571 15.739 1.00 94.69 73 ASN A N 1
ATOM 557 C CA . ASN A 1 73 ? 1.506 -2.104 16.789 1.00 94.69 73 ASN A CA 1
ATOM 558 C C . ASN A 1 73 ? 0.907 -0.954 17.618 1.00 94.69 73 ASN A C 1
ATOM 560 O O . ASN A 1 73 ? 1.042 -0.944 18.840 1.00 94.69 73 ASN A O 1
ATOM 564 N N . GLU A 1 74 ? 0.210 -0.015 16.976 1.00 95.69 74 GLU A N 1
ATOM 565 C CA . GLU A 1 74 ? -0.436 1.114 17.652 1.00 95.69 74 GLU A CA 1
ATOM 566 C C . GLU A 1 74 ? -1.707 0.696 18.405 1.00 95.69 74 GLU A C 1
ATOM 568 O O . GLU A 1 74 ? -1.990 1.236 19.473 1.00 95.69 74 GLU A O 1
ATOM 573 N N . THR A 1 75 ? -2.466 -0.289 17.910 1.00 95.44 75 THR A N 1
ATOM 574 C CA . THR A 1 75 ? -3.727 -0.718 18.550 1.00 95.44 75 THR A CA 1
ATOM 575 C C . THR A 1 75 ? -3.538 -1.765 19.652 1.00 95.44 75 THR A C 1
ATOM 577 O O . THR A 1 75 ? -4.303 -1.793 20.623 1.00 95.44 75 THR A O 1
ATOM 580 N N . LEU A 1 76 ? -2.502 -2.608 19.566 1.00 95.06 76 LEU A N 1
ATOM 581 C CA . LEU A 1 76 ? -2.281 -3.717 20.500 1.00 95.06 76 LEU A CA 1
ATOM 582 C C . LEU A 1 76 ? -2.171 -3.295 21.982 1.00 95.06 76 LEU A C 1
ATOM 584 O O . LEU A 1 76 ? -2.759 -3.989 22.817 1.00 95.06 76 LEU A O 1
ATOM 588 N N . PRO A 1 77 ? -1.490 -2.191 22.365 1.00 95.06 77 PRO A N 1
ATOM 589 C CA . PRO A 1 77 ? -1.448 -1.738 23.757 1.00 95.06 77 PRO A CA 1
ATOM 590 C C . PRO A 1 77 ? -2.838 -1.453 24.340 1.00 95.06 77 PRO A C 1
ATOM 592 O O . PRO A 1 77 ? -3.112 -1.803 25.490 1.00 95.06 77 PRO A O 1
ATOM 595 N N . TYR A 1 78 ? -3.741 -0.883 23.538 1.00 95.31 78 TYR A N 1
ATOM 596 C CA . TYR A 1 78 ? -5.108 -0.589 23.963 1.00 95.31 78 TYR A CA 1
ATOM 597 C C . TYR A 1 78 ? -5.922 -1.871 24.135 1.00 95.31 78 TYR A C 1
ATOM 599 O O . TYR A 1 78 ? -6.574 -2.036 25.167 1.00 95.31 78 TYR A O 1
ATOM 607 N N . PHE A 1 79 ? -5.821 -2.826 23.206 1.00 90.75 79 PHE A N 1
ATOM 608 C CA . PH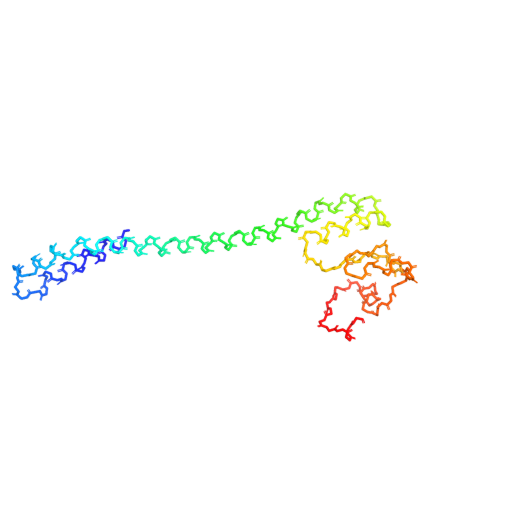E A 1 79 ? -6.498 -4.118 23.357 1.00 90.75 79 PHE A CA 1
ATOM 609 C C . PHE A 1 79 ? -5.960 -4.952 24.530 1.00 90.75 79 PHE A C 1
ATOM 611 O O . PHE A 1 79 ? -6.742 -5.618 25.210 1.00 90.75 79 PHE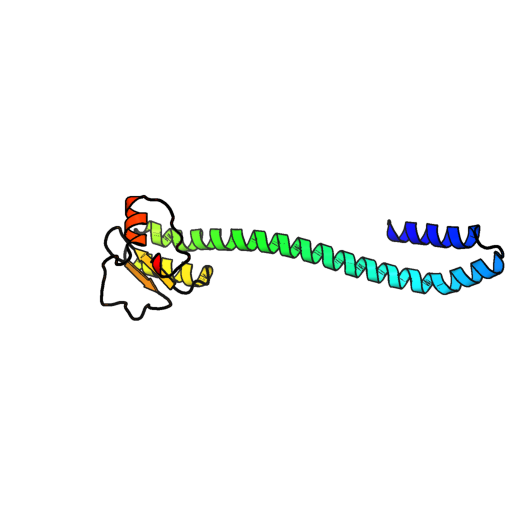 A O 1
ATOM 618 N N . ARG A 1 80 ? -4.658 -4.868 24.839 1.00 92.94 80 ARG A N 1
ATOM 619 C CA . ARG A 1 80 ? -4.055 -5.530 26.014 1.00 92.94 80 ARG A CA 1
ATOM 620 C C . ARG A 1 80 ? -4.575 -4.993 27.347 1.00 92.94 80 ARG A C 1
ATOM 622 O O . ARG A 1 80 ? -4.599 -5.737 28.321 1.00 92.94 80 ARG A O 1
ATOM 629 N N . SER A 1 81 ? -5.032 -3.741 27.389 1.00 90.31 81 SER A N 1
ATOM 630 C CA . SER A 1 81 ? -5.699 -3.167 28.570 1.00 90.31 81 SER A CA 1
ATOM 631 C C . SER A 1 81 ? -7.152 -3.644 28.754 1.00 90.31 81 SER A C 1
ATOM 633 O O . SER A 1 81 ? -7.825 -3.249 29.707 1.00 90.31 81 SER A O 1
ATOM 635 N N . GLY A 1 82 ? -7.634 -4.513 27.858 1.00 91.25 82 GLY A N 1
ATOM 636 C CA . GLY A 1 82 ? -9.002 -5.014 27.816 1.00 91.25 82 GLY A CA 1
ATOM 637 C C . GLY A 1 82 ? -9.907 -4.172 26.916 1.00 91.25 82 GLY A C 1
ATOM 638 O O . GLY A 1 82 ? -9.622 -3.016 26.609 1.00 91.25 82 GLY A O 1
ATOM 639 N N . LEU A 1 83 ? -11.031 -4.754 26.492 1.00 90.75 83 LEU A N 1
ATOM 640 C CA . LEU A 1 83 ? -11.989 -4.111 25.590 1.00 90.75 83 LEU A CA 1
ATOM 641 C C . LEU A 1 83 ? -13.064 -3.337 26.379 1.00 90.75 83 LEU A C 1
ATOM 643 O O . LEU A 1 83 ? -14.008 -3.916 26.932 1.00 90.75 83 LEU A O 1
ATOM 647 N N . ASN A 1 84 ? -12.912 -2.015 26.440 1.00 91.31 84 ASN A N 1
ATOM 648 C CA . ASN A 1 84 ? -13.805 -1.073 27.118 1.00 91.31 84 ASN A CA 1
ATOM 649 C C . ASN A 1 84 ? -13.966 0.208 26.280 1.00 91.31 84 ASN A C 1
ATOM 651 O O . ASN A 1 84 ? -13.284 0.370 25.275 1.00 91.31 84 ASN A O 1
ATOM 655 N N . GLU A 1 85 ? -14.864 1.116 26.671 1.00 89.62 85 GLU A N 1
ATOM 656 C CA . GLU A 1 85 ? -15.144 2.341 25.899 1.00 89.62 85 GLU A CA 1
ATOM 657 C C . GLU A 1 85 ? -13.881 3.188 25.653 1.00 89.62 85 GLU A C 1
ATOM 659 O O . GLU A 1 85 ? -13.672 3.686 24.549 1.00 89.62 85 GLU A O 1
ATOM 664 N N . LYS A 1 86 ? -12.990 3.298 26.649 1.00 92.06 86 LYS A N 1
ATOM 665 C CA . LYS A 1 86 ? -11.752 4.081 26.534 1.00 92.06 86 LYS A CA 1
ATOM 666 C C . LYS A 1 86 ? -10.768 3.447 25.550 1.00 92.06 86 LYS A C 1
ATOM 668 O O . LYS A 1 86 ? -10.260 4.144 24.674 1.00 92.06 86 LYS A O 1
ATOM 673 N N . SER A 1 87 ? -10.493 2.148 25.685 1.00 94.69 87 SER A N 1
ATOM 674 C CA . SER A 1 87 ? -9.576 1.442 24.779 1.00 94.69 87 SER A CA 1
ATOM 675 C C . SER A 1 87 ? -10.144 1.333 23.364 1.00 94.69 87 SER A C 1
ATOM 677 O O . SER A 1 87 ? -9.407 1.528 22.398 1.00 94.69 87 SER A O 1
ATOM 679 N N . ALA A 1 88 ? -11.454 1.111 23.233 1.00 94.00 88 ALA A N 1
ATOM 680 C CA . ALA A 1 88 ? -12.155 1.094 21.957 1.00 94.00 88 ALA A CA 1
ATOM 681 C C . ALA A 1 88 ? -12.060 2.448 21.250 1.00 94.00 88 ALA A C 1
ATOM 683 O O . ALA A 1 88 ? -11.676 2.489 20.086 1.00 94.00 88 ALA A O 1
ATOM 684 N N . LYS A 1 89 ? -12.333 3.558 21.948 1.00 93.69 89 LYS A N 1
ATOM 685 C CA . LYS A 1 89 ? -12.242 4.903 21.364 1.00 93.69 89 LYS A CA 1
ATOM 686 C C . LYS A 1 89 ? -10.850 5.189 20.800 1.00 93.69 89 LYS A C 1
ATOM 688 O O . LYS A 1 89 ? -10.730 5.582 19.646 1.00 93.69 89 LYS A O 1
ATOM 693 N N . GLN A 1 90 ? -9.806 4.929 21.586 1.00 95.31 90 GLN A N 1
ATOM 694 C CA . GLN A 1 90 ? -8.419 5.131 21.151 1.00 95.31 90 GLN A CA 1
ATOM 695 C C . GLN A 1 90 ? -8.058 4.259 19.942 1.00 95.31 90 GLN A C 1
ATOM 697 O O . GLN A 1 90 ? -7.455 4.734 18.986 1.00 95.31 90 GLN A O 1
ATOM 702 N N . THR A 1 91 ? -8.479 2.994 19.958 1.00 95.50 91 THR A N 1
ATOM 703 C CA . THR A 1 91 ? -8.255 2.071 18.838 1.00 95.50 91 THR A CA 1
ATOM 704 C C . THR A 1 91 ? -8.975 2.547 17.577 1.00 95.50 91 THR A C 1
ATOM 706 O O . THR A 1 91 ? -8.380 2.575 16.502 1.00 95.50 91 THR A O 1
ATOM 709 N N . ALA A 1 92 ? -10.239 2.953 17.698 1.00 94.19 92 ALA A N 1
ATOM 710 C CA . ALA A 1 92 ? -11.019 3.446 16.574 1.00 94.19 92 ALA A CA 1
ATOM 711 C C . ALA A 1 92 ? -10.370 4.693 15.956 1.00 94.19 92 ALA A C 1
ATOM 713 O O . ALA A 1 92 ? -10.270 4.766 14.735 1.00 94.19 92 ALA A O 1
ATOM 714 N N . GLU A 1 93 ? -9.866 5.629 16.775 1.00 94.50 93 GLU A N 1
ATOM 715 C CA . GLU A 1 93 ? -9.172 6.846 16.313 1.00 94.50 93 GLU A CA 1
ATOM 716 C C . GLU A 1 93 ? -7.923 6.513 15.484 1.00 94.50 93 GLU A C 1
ATOM 718 O O . GLU A 1 93 ? -7.662 7.160 14.468 1.00 94.50 93 GLU A O 1
ATOM 723 N N . ILE A 1 94 ? -7.181 5.475 15.880 1.00 94.81 94 ILE A N 1
ATOM 724 C CA . ILE A 1 94 ? -6.027 4.971 15.126 1.00 94.81 94 ILE A CA 1
ATOM 725 C C . ILE A 1 94 ? -6.478 4.358 13.796 1.00 94.81 94 ILE A C 1
ATOM 727 O O . ILE A 1 94 ? -5.927 4.718 12.758 1.00 94.81 94 ILE A O 1
ATOM 731 N N . ILE A 1 95 ? -7.497 3.489 13.806 1.00 93.88 95 ILE A N 1
ATOM 732 C CA . ILE A 1 95 ? -8.029 2.855 12.586 1.00 93.88 95 ILE A CA 1
ATOM 733 C C . ILE A 1 95 ? -8.519 3.920 11.597 1.00 93.88 95 ILE A C 1
ATOM 735 O O . ILE A 1 95 ? -8.152 3.874 10.427 1.00 93.88 95 ILE A O 1
ATOM 739 N N . LEU A 1 96 ? -9.303 4.899 12.059 1.00 93.12 96 LEU A N 1
ATOM 740 C CA . LEU A 1 96 ? -9.850 5.970 11.222 1.00 93.12 96 LEU A CA 1
ATOM 741 C C . LEU A 1 96 ? -8.733 6.771 10.536 1.00 93.12 96 LEU A C 1
ATOM 743 O O . LEU A 1 96 ? -8.812 7.052 9.342 1.00 93.12 96 LEU A O 1
ATOM 747 N N . ARG A 1 97 ? -7.675 7.100 11.286 1.00 91.81 97 ARG A N 1
ATOM 748 C CA . ARG A 1 97 ? -6.527 7.868 10.790 1.00 91.81 97 ARG A CA 1
ATOM 749 C C . ARG A 1 97 ? -5.649 7.073 9.822 1.00 91.81 97 ARG A C 1
ATOM 751 O O . ARG A 1 97 ? -5.259 7.628 8.800 1.00 91.81 97 ARG A O 1
ATOM 758 N N . LEU A 1 98 ? -5.311 5.822 10.147 1.00 90.25 98 LEU A N 1
ATOM 759 C CA . LEU A 1 98 ? -4.375 5.016 9.350 1.00 90.25 98 LEU A CA 1
ATOM 760 C C . LEU A 1 98 ? -5.037 4.394 8.113 1.00 90.25 98 LEU A C 1
ATOM 762 O O . LEU A 1 98 ? -4.410 4.333 7.064 1.00 90.25 98 LEU A O 1
ATOM 766 N N . MET A 1 99 ? -6.305 3.978 8.206 1.00 86.75 99 MET A N 1
ATOM 767 C CA . MET A 1 99 ? -7.009 3.291 7.111 1.00 86.75 99 MET A CA 1
ATOM 768 C C . MET A 1 99 ? -7.818 4.225 6.202 1.00 86.75 99 MET A C 1
ATOM 770 O O . MET A 1 99 ? -8.385 3.758 5.219 1.00 86.75 99 MET A O 1
ATOM 774 N N . GLN A 1 100 ? -7.907 5.520 6.530 1.00 86.00 100 GLN A N 1
ATOM 775 C CA . GLN A 1 100 ? -8.636 6.534 5.749 1.00 86.00 100 GLN A CA 1
ATOM 776 C C . GLN A 1 100 ? -10.101 6.161 5.439 1.00 86.00 100 GLN A C 1
ATOM 778 O O . GLN A 1 100 ? -10.631 6.456 4.368 1.00 86.00 100 GLN A O 1
ATOM 783 N N . VAL A 1 101 ? -10.774 5.502 6.384 1.00 89.06 101 VAL A N 1
ATOM 784 C CA . VAL A 1 101 ? -12.197 5.143 6.275 1.00 89.06 101 VAL A CA 1
ATOM 785 C C . VAL A 1 101 ? -13.102 6.288 6.745 1.00 89.06 101 VAL A C 1
ATOM 787 O O . VAL A 1 101 ? -12.663 7.185 7.459 1.00 89.06 101 VAL A O 1
ATOM 790 N N . LEU A 1 102 ? -14.385 6.266 6.364 1.00 90.00 102 LEU A N 1
ATOM 791 C CA . LEU A 1 102 ? -15.338 7.327 6.729 1.00 90.00 102 LEU A CA 1
ATOM 792 C C . LEU A 1 102 ? -15.772 7.278 8.198 1.00 90.00 102 LEU A C 1
ATOM 794 O O . LEU A 1 102 ? -16.015 8.324 8.798 1.00 90.00 102 LEU A O 1
ATOM 798 N N . ALA A 1 103 ? -15.906 6.080 8.765 1.00 91.56 103 ALA A N 1
ATOM 799 C CA . ALA A 1 103 ? -16.329 5.870 10.143 1.00 91.56 103 ALA A CA 1
ATOM 800 C C . ALA A 1 103 ? -15.830 4.522 10.677 1.00 91.56 103 ALA A C 1
ATOM 802 O O . ALA A 1 103 ? -15.597 3.587 9.908 1.00 91.56 103 ALA A O 1
ATOM 803 N N . VAL A 1 104 ? -15.686 4.424 12.000 1.00 92.50 104 VAL A N 1
ATOM 804 C CA . VAL A 1 104 ? -15.308 3.194 12.708 1.00 92.50 104 VAL A CA 1
ATOM 805 C C . VAL A 1 104 ? -16.194 3.032 13.938 1.00 92.50 104 VAL A C 1
ATOM 807 O O . VAL A 1 104 ? -16.265 3.927 14.782 1.00 92.50 104 VAL A O 1
ATOM 810 N N . ALA A 1 105 ? -16.830 1.867 14.064 1.00 91.44 105 ALA A N 1
ATOM 811 C CA . ALA A 1 105 ? -17.529 1.443 15.271 1.00 91.44 105 ALA A CA 1
ATOM 812 C C . ALA A 1 105 ? -16.841 0.211 15.873 1.00 91.44 105 ALA A C 1
ATOM 814 O O . ALA A 1 105 ? -16.482 -0.717 15.152 1.00 91.44 105 ALA A O 1
ATOM 815 N N . ILE A 1 106 ? -16.683 0.184 17.198 1.00 91.62 106 ILE A N 1
ATOM 816 C CA . ILE A 1 106 ? -16.210 -0.999 17.933 1.00 91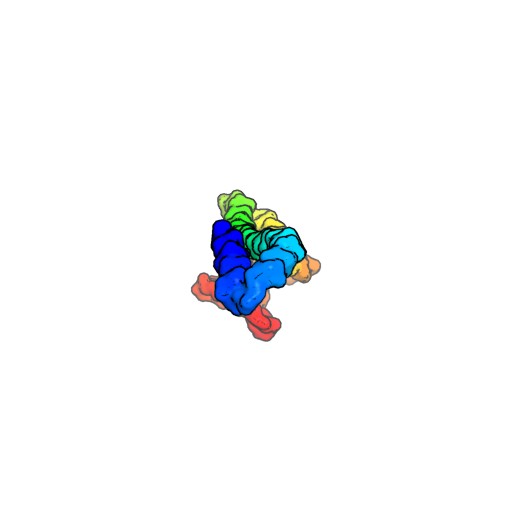.62 106 ILE A CA 1
ATOM 817 C C . ILE A 1 106 ? -17.284 -1.400 18.933 1.00 91.62 106 ILE A C 1
ATOM 819 O O . ILE A 1 106 ? -17.791 -0.563 19.681 1.00 91.62 106 ILE A O 1
ATOM 823 N N . THR A 1 107 ? -17.618 -2.688 18.966 1.00 89.88 107 THR A N 1
ATOM 824 C CA . THR A 1 107 ? -18.730 -3.228 19.753 1.00 89.88 107 THR A CA 1
ATOM 825 C C . THR A 1 107 ? -18.291 -4.403 20.633 1.00 89.88 107 THR A C 1
ATOM 827 O O . THR A 1 107 ? -17.248 -5.027 20.431 1.00 89.88 107 THR A O 1
ATOM 830 N N . LYS A 1 108 ? -19.095 -4.695 21.656 1.00 87.62 108 LYS A N 1
ATOM 831 C CA . LYS A 1 108 ? -19.174 -5.993 22.337 1.00 87.62 108 LYS A CA 1
ATOM 832 C C . LYS A 1 108 ? -20.284 -6.822 21.692 1.00 87.62 108 LYS A C 1
ATOM 834 O O . LYS A 1 108 ? -20.880 -6.422 20.708 1.00 87.62 108 LYS A O 1
ATOM 839 N N . LYS A 1 109 ? -20.620 -7.970 22.285 1.00 85.31 109 LYS A N 1
ATOM 840 C CA . LYS A 1 109 ? -21.717 -8.833 21.808 1.00 85.31 109 LYS A CA 1
ATOM 841 C C . LYS A 1 109 ? -23.100 -8.169 21.809 1.00 85.31 109 LYS A C 1
ATOM 843 O O . LYS A 1 109 ? -23.985 -8.654 21.120 1.00 85.31 109 LYS A O 1
ATOM 848 N N . LYS A 1 110 ? -23.304 -7.146 22.641 1.00 82.25 110 LYS A N 1
ATOM 849 C CA . LYS A 1 110 ? -24.607 -6.491 22.841 1.00 82.25 110 LYS A CA 1
ATOM 850 C C . LYS A 1 110 ? -24.542 -4.985 22.649 1.00 82.25 110 LYS A C 1
ATOM 852 O O . LYS A 1 110 ? -25.484 -4.412 22.118 1.00 82.25 110 LYS A O 1
ATOM 857 N N . ASP A 1 111 ? -23.414 -4.388 23.035 1.00 86.00 111 ASP A N 1
ATOM 858 C CA . ASP A 1 111 ? -23.299 -2.942 23.133 1.00 86.00 111 ASP A CA 1
ATOM 859 C C . ASP A 1 111 ? -22.220 -2.365 22.210 1.00 86.00 111 ASP A C 1
ATOM 861 O O . ASP A 1 111 ? -21.125 -2.918 22.102 1.00 86.00 111 ASP A O 1
ATOM 865 N N . ILE A 1 112 ? -22.482 -1.214 21.601 1.00 88.06 112 ILE A N 1
ATOM 866 C CA . ILE A 1 112 ? -21.504 -0.391 20.889 1.00 88.06 112 ILE A CA 1
ATOM 867 C C . ILE A 1 112 ? -20.663 0.360 21.930 1.00 88.06 112 ILE A C 1
ATOM 869 O O . ILE A 1 112 ? -21.193 1.077 22.775 1.00 88.06 112 ILE A O 1
ATOM 873 N N . LEU A 1 113 ? -19.340 0.186 21.887 1.00 89.38 113 LEU A N 1
ATOM 874 C CA . LEU A 1 113 ? -18.400 0.833 22.811 1.00 89.38 113 LEU A CA 1
ATOM 875 C C . LEU A 1 113 ? -17.962 2.214 22.331 1.00 89.38 113 LEU A C 1
ATOM 877 O O . LEU A 1 113 ? -17.681 3.091 23.143 1.00 89.38 113 LEU A O 1
ATOM 881 N N . THR A 1 114 ? -17.838 2.391 21.018 1.00 89.94 114 THR A N 1
ATOM 882 C CA . THR A 1 114 ? -17.500 3.677 20.410 1.00 89.94 114 THR A CA 1
ATOM 883 C C . THR A 1 114 ? -17.948 3.703 18.955 1.00 89.94 114 THR A C 1
ATOM 885 O O . THR A 1 114 ? -17.972 2.663 18.293 1.00 89.94 114 THR A O 1
ATOM 888 N N . HIS A 1 115 ? -18.258 4.899 18.468 1.00 90.88 115 HIS A N 1
ATOM 889 C CA . HIS A 1 115 ? -18.468 5.203 17.062 1.00 90.88 115 HIS A CA 1
ATOM 890 C C . HIS A 1 115 ? -17.830 6.563 16.772 1.00 90.88 115 HIS A C 1
ATOM 892 O O . HIS A 1 115 ? -18.128 7.540 17.463 1.00 90.88 115 HIS A O 1
ATOM 898 N N . ILE A 1 116 ? -16.938 6.621 15.786 1.00 90.00 116 ILE A N 1
ATOM 899 C CA . ILE A 1 116 ? -16.249 7.849 15.381 1.00 90.00 116 ILE A CA 1
ATOM 900 C C . ILE A 1 116 ? -16.269 8.003 13.858 1.00 90.00 116 ILE A C 1
ATOM 902 O O . ILE A 1 116 ? -16.300 7.006 13.138 1.00 90.00 116 ILE A O 1
ATOM 906 N N . GLY A 1 117 ? -16.193 9.243 13.373 1.00 89.50 117 GLY A N 1
ATOM 907 C CA . GLY A 1 117 ? -16.272 9.568 11.947 1.00 89.50 117 GLY A CA 1
ATOM 908 C C . GLY A 1 117 ? -17.694 9.922 11.510 1.00 89.50 117 GLY A C 1
ATOM 909 O O . GLY A 1 117 ? -18.483 10.436 12.299 1.00 89.50 117 GLY A O 1
ATOM 910 N N . ALA A 1 118 ? -18.028 9.687 10.244 1.00 84.75 118 ALA A N 1
ATOM 911 C CA . ALA A 1 118 ? -19.332 10.032 9.685 1.00 84.75 118 ALA A CA 1
ATOM 912 C C . ALA A 1 118 ? -20.487 9.419 10.502 1.00 84.75 118 ALA A C 1
ATOM 914 O O . ALA A 1 118 ? -20.518 8.219 10.760 1.00 84.75 118 ALA A O 1
ATOM 915 N N . GLY A 1 119 ? -21.449 10.249 10.916 1.00 72.88 119 GLY A N 1
ATOM 916 C CA . GLY A 1 119 ? -22.565 9.807 11.757 1.00 72.88 119 GLY A CA 1
ATOM 917 C C . GLY A 1 119 ? -22.231 9.667 13.250 1.00 72.88 119 GLY A C 1
ATOM 918 O O . GLY A 1 119 ? -23.059 9.148 14.000 1.00 72.88 119 GLY A O 1
ATOM 919 N N . SER A 1 120 ? -21.067 10.148 13.711 1.00 68.12 120 SER A N 1
ATOM 920 C CA . SER A 1 120 ? -20.714 10.206 15.141 1.00 68.12 120 SER A CA 1
ATOM 921 C C . SER A 1 120 ? -21.678 11.048 15.975 1.00 68.12 120 SER A C 1
ATOM 923 O O . SER A 1 120 ? -21.768 10.846 17.179 1.00 68.12 120 SER A O 1
ATOM 925 N N . ASP A 1 121 ? -22.439 11.947 15.350 1.00 61.19 121 ASP A N 1
ATOM 926 C CA . ASP A 1 121 ? -23.383 12.848 16.026 1.00 61.19 121 ASP A CA 1
ATOM 927 C C . ASP A 1 121 ? -24.578 12.111 16.663 1.00 61.19 121 ASP A C 1
ATOM 929 O O . ASP A 1 121 ? -25.294 12.672 17.487 1.00 61.19 121 ASP A O 1
ATOM 933 N N . HIS A 1 122 ? -24.760 10.821 16.351 1.00 55.62 122 HIS A N 1
ATOM 934 C CA . HIS A 1 122 ? -25.755 9.941 16.977 1.00 55.62 122 HIS A CA 1
ATOM 935 C C . HIS A 1 122 ? -25.258 9.271 18.282 1.00 55.62 122 HIS A C 1
ATOM 937 O O . HIS A 1 122 ? -25.893 8.331 18.759 1.00 55.62 122 HIS A O 1
ATOM 943 N N . TYR A 1 123 ? -24.153 9.749 18.882 1.00 50.47 123 TYR A N 1
ATOM 944 C CA . TYR A 1 123 ? -23.426 9.157 20.029 1.00 50.47 123 TYR A CA 1
ATOM 945 C C . TYR A 1 123 ? -24.268 8.837 21.288 1.00 50.47 123 TYR A C 1
ATOM 947 O O . TYR A 1 123 ? -23.768 8.193 22.207 1.00 50.47 123 TYR A O 1
ATOM 955 N N . VAL A 1 124 ? -25.524 9.285 21.382 1.00 47.06 124 VAL A N 1
ATOM 956 C CA . VAL A 1 124 ? -26.295 9.274 22.639 1.00 47.06 124 VAL A CA 1
ATOM 957 C C . VAL A 1 124 ? -27.468 8.283 22.655 1.00 47.06 124 VAL A C 1
ATOM 959 O O . VAL A 1 124 ? -27.894 7.891 23.739 1.00 47.06 124 VAL A O 1
ATOM 962 N N . THR A 1 125 ? -27.992 7.820 21.515 1.00 48.97 125 THR A N 1
ATOM 963 C CA . THR A 1 125 ? -29.381 7.303 21.516 1.00 48.97 125 THR A CA 1
ATOM 964 C C . THR A 1 125 ? -29.543 5.783 21.468 1.00 48.97 125 THR A C 1
ATOM 966 O O . THR A 1 125 ? -30.621 5.292 21.781 1.00 48.97 125 THR A O 1
ATOM 969 N N . SER A 1 126 ? -28.507 5.003 21.151 1.00 54.03 126 SER A N 1
ATOM 970 C CA . SER A 1 126 ? -28.588 3.544 21.290 1.00 54.03 126 SER A CA 1
ATOM 971 C C . SER A 1 126 ? -27.213 2.938 21.511 1.00 54.03 126 SER A C 1
ATOM 973 O O . SER A 1 126 ? -26.354 2.975 20.634 1.00 54.03 126 SER A O 1
ATOM 975 N N . LYS A 1 127 ? -27.008 2.360 22.697 1.00 65.06 127 LYS A N 1
ATOM 976 C CA . LYS A 1 127 ? -25.864 1.481 22.944 1.00 65.06 127 LYS A CA 1
ATOM 977 C C . LYS A 1 127 ? -26.052 0.122 22.282 1.00 65.06 127 LYS A C 1
ATOM 979 O O . LYS A 1 127 ? -25.087 -0.614 22.224 1.00 65.06 127 LYS A O 1
ATOM 984 N N . GLU A 1 128 ? -27.234 -0.225 21.786 1.00 71.12 128 GLU A N 1
ATOM 985 C CA . GLU A 1 128 ? -27.524 -1.570 21.297 1.00 71.12 128 GLU A CA 1
ATOM 986 C C . GLU A 1 128 ? -27.152 -1.740 19.820 1.00 71.12 128 GLU A C 1
ATOM 988 O O . GLU A 1 128 ? -27.222 -0.804 19.023 1.00 71.12 128 GLU A O 1
ATOM 993 N N . ILE A 1 129 ? -26.749 -2.953 19.446 1.00 73.88 129 ILE A N 1
ATOM 994 C CA . ILE A 1 129 ? -26.416 -3.302 18.062 1.00 73.88 129 ILE A CA 1
ATOM 995 C C . ILE A 1 129 ? -27.687 -3.329 17.214 1.00 73.88 129 ILE A C 1
ATOM 997 O O . ILE A 1 129 ? -28.544 -4.199 17.376 1.00 73.88 129 ILE A O 1
ATOM 1001 N N . ILE A 1 130 ? -27.781 -2.383 16.281 1.00 70.81 130 ILE A N 1
ATOM 1002 C CA . ILE A 1 130 ? -29.001 -2.141 15.505 1.00 70.81 130 ILE A CA 1
ATOM 1003 C C . ILE A 1 130 ? -29.058 -3.023 14.249 1.00 70.81 130 ILE A C 1
ATOM 1005 O O . ILE A 1 130 ? -30.123 -3.543 13.928 1.00 70.81 130 ILE A O 1
ATOM 1009 N N . THR A 1 131 ? -27.925 -3.239 13.571 1.00 77.69 131 THR A N 1
ATOM 1010 C CA . THR A 1 131 ? -27.894 -3.899 12.254 1.00 77.69 131 THR A CA 1
ATOM 1011 C C . THR A 1 131 ? -27.912 -5.420 12.352 1.00 77.69 131 THR A C 1
ATOM 1013 O O . THR A 1 131 ? -27.190 -6.021 13.157 1.00 77.69 131 THR A O 1
ATOM 1016 N N . ASP A 1 132 ? -28.713 -6.060 11.500 1.00 82.00 132 ASP A N 1
ATOM 1017 C CA . ASP A 1 132 ? -28.805 -7.523 11.442 1.00 82.00 132 ASP A CA 1
ATOM 1018 C C . ASP A 1 132 ? -27.497 -8.146 10.942 1.00 82.00 132 ASP A C 1
ATOM 1020 O O . ASP A 1 132 ? -27.081 -9.194 11.443 1.00 82.00 132 ASP A O 1
ATOM 1024 N N . LEU A 1 133 ? -26.763 -7.425 10.088 1.00 85.88 133 LEU A N 1
ATOM 1025 C CA . LEU A 1 133 ? -25.418 -7.795 9.656 1.00 85.88 133 LEU A CA 1
ATOM 1026 C C . LEU A 1 133 ? -24.455 -7.977 10.841 1.00 85.88 133 LEU A C 1
ATOM 1028 O O . LEU A 1 133 ? -23.745 -8.980 10.927 1.00 85.88 133 LEU A O 1
ATOM 1032 N N . SER A 1 134 ? -24.451 -7.035 11.790 1.00 87.06 134 SER A N 1
ATOM 1033 C CA . SER A 1 134 ? -23.584 -7.118 12.974 1.00 87.06 134 SER A CA 1
ATOM 1034 C C . SER A 1 134 ? -23.968 -8.293 13.871 1.00 87.06 134 SER A C 1
ATOM 1036 O O . SER A 1 134 ? -23.092 -8.982 14.399 1.00 87.06 134 SER A O 1
ATOM 1038 N N . LYS A 1 135 ? -25.273 -8.550 14.035 1.00 87.38 135 LYS A N 1
ATOM 1039 C CA . LYS A 1 135 ? -25.768 -9.694 14.818 1.00 87.38 135 LYS A CA 1
ATOM 1040 C C . LYS A 1 135 ? -25.325 -11.013 14.193 1.00 87.38 135 LYS A C 1
ATOM 1042 O O . LYS A 1 135 ? -24.883 -11.906 14.914 1.00 87.38 135 LYS A O 1
ATOM 1047 N N . GLU A 1 136 ? -25.385 -11.122 12.871 1.00 88.62 136 GLU A N 1
ATOM 1048 C CA . GLU A 1 136 ? -24.971 -12.326 12.160 1.00 88.62 136 GLU A CA 1
ATOM 1049 C C . GLU A 1 136 ? -23.460 -12.575 12.261 1.00 88.62 136 GLU A C 1
ATOM 1051 O O . GLU A 1 136 ? -23.046 -13.708 12.505 1.00 88.62 136 GLU A O 1
ATOM 1056 N N . VAL A 1 137 ? -22.623 -11.536 12.157 1.00 90.81 137 VAL A N 1
ATOM 1057 C CA . VAL A 1 137 ? -21.167 -11.662 12.371 1.00 90.81 137 VAL A CA 1
ATOM 1058 C C . VAL A 1 137 ? -20.862 -12.121 13.800 1.00 90.81 137 VAL A C 1
ATOM 1060 O O . VAL A 1 137 ? -20.013 -12.986 14.003 1.00 90.81 137 VAL A O 1
ATOM 1063 N N . ILE A 1 138 ? -21.588 -11.611 14.800 1.00 90.00 138 ILE A N 1
ATOM 1064 C CA . ILE A 1 138 ? -21.411 -12.016 16.205 1.00 90.00 138 ILE A CA 1
ATOM 1065 C C . ILE A 1 138 ? -21.819 -13.475 16.440 1.00 90.00 138 ILE A C 1
ATOM 1067 O O . ILE A 1 138 ? -21.181 -14.161 17.240 1.00 90.00 138 ILE A O 1
ATOM 1071 N N . GLN A 1 139 ? -22.877 -13.947 15.776 1.00 90.19 139 GLN A N 1
ATOM 1072 C CA . GLN A 1 139 ? -23.357 -15.326 15.904 1.00 90.19 139 GLN A CA 1
ATOM 1073 C C . GLN A 1 139 ? -22.485 -16.319 15.132 1.00 90.19 139 GLN A C 1
ATOM 1075 O O . GLN A 1 139 ? -22.143 -17.375 15.658 1.00 90.19 139 GLN A O 1
ATOM 1080 N N . SER A 1 140 ? -22.130 -15.983 13.892 1.00 92.81 140 SER A N 1
ATOM 1081 C CA . SER A 1 140 ? -21.375 -16.863 13.000 1.00 92.81 140 SER A CA 1
ATOM 1082 C C . SER A 1 140 ? -19.871 -16.840 13.269 1.00 92.81 140 SER A C 1
ATOM 1084 O O . SER A 1 140 ? -19.194 -17.819 12.967 1.00 92.81 140 SER A O 1
ATOM 1086 N N . GLY A 1 141 ? -19.329 -15.733 13.784 1.00 90.69 141 GLY A N 1
ATOM 1087 C CA . GLY A 1 141 ? -17.888 -15.502 13.903 1.00 90.69 141 GLY A CA 1
ATOM 1088 C C . GLY A 1 141 ? -17.167 -15.302 12.564 1.00 90.69 141 GLY A C 1
ATOM 1089 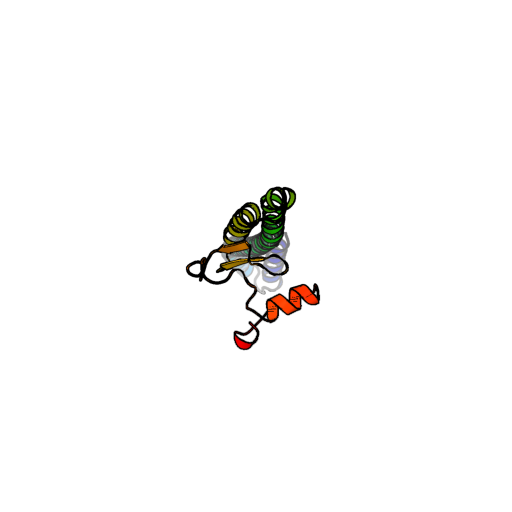O O . GLY A 1 141 ? -15.939 -15.239 12.549 1.00 90.69 141 GLY A O 1
ATOM 1090 N N . HIS A 1 142 ? -17.898 -15.213 11.448 1.00 92.94 142 HIS A N 1
ATOM 1091 C CA . HIS A 1 142 ? -17.328 -15.052 10.112 1.00 92.94 142 HIS A CA 1
ATOM 1092 C C . HIS A 1 142 ? -17.359 -13.584 9.684 1.00 92.94 142 HIS A C 1
ATOM 1094 O O . HIS A 1 142 ? -18.332 -12.870 9.929 1.00 92.94 142 HIS A O 1
ATOM 1100 N N . LEU A 1 143 ? -16.290 -13.139 9.020 1.00 91.12 143 LEU A N 1
ATOM 1101 C CA . LEU A 1 143 ? -16.217 -11.804 8.433 1.00 91.12 143 LEU A CA 1
ATOM 1102 C C . LEU A 1 143 ? -17.322 -11.632 7.383 1.00 91.12 143 LEU A C 1
ATOM 1104 O O . LEU A 1 143 ? -17.500 -12.495 6.523 1.00 91.12 143 LEU A O 1
ATOM 1108 N N . LYS A 1 144 ? -18.005 -10.487 7.419 1.00 90.38 144 LYS A N 1
ATOM 1109 C CA . LYS A 1 144 ? -18.937 -10.070 6.373 1.00 90.38 144 LYS A CA 1
ATOM 1110 C C . LYS A 1 144 ? -18.592 -8.693 5.838 1.00 90.38 144 LYS A C 1
ATOM 1112 O O . LYS A 1 144 ? -18.146 -7.824 6.583 1.00 90.38 144 LYS A O 1
ATOM 1117 N N . VAL A 1 145 ? -18.843 -8.516 4.546 1.00 91.12 145 VAL A N 1
ATOM 1118 C CA . VAL A 1 145 ? -18.726 -7.250 3.826 1.00 91.12 145 VAL A CA 1
ATOM 1119 C C . VAL A 1 145 ? -20.061 -7.019 3.138 1.00 91.12 145 VAL A C 1
ATOM 1121 O O .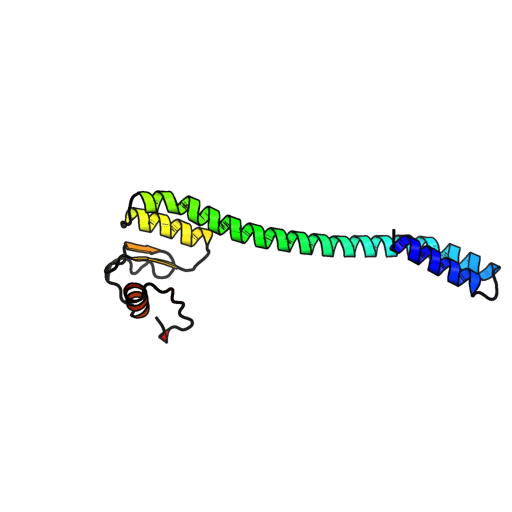 VAL A 1 145 ? -20.505 -7.883 2.387 1.00 91.12 145 VAL A O 1
ATOM 1124 N N . ALA A 1 146 ? -20.700 -5.890 3.434 1.00 88.38 146 ALA A N 1
ATOM 1125 C CA . ALA A 1 146 ? -21.905 -5.462 2.739 1.00 88.38 146 ALA A CA 1
ATOM 1126 C C . ALA A 1 146 ? -21.521 -4.600 1.532 1.00 88.38 146 ALA A C 1
ATOM 1128 O O . ALA A 1 146 ? -20.671 -3.712 1.652 1.00 88.38 146 ALA A O 1
ATOM 1129 N N . HIS A 1 147 ? -22.145 -4.851 0.384 1.00 88.88 147 HIS A N 1
ATOM 1130 C CA . HIS A 1 147 ? -21.904 -4.090 -0.849 1.00 88.88 147 HIS A CA 1
ATOM 1131 C C . HIS A 1 147 ? -23.031 -3.106 -1.184 1.00 88.88 147 HIS A C 1
ATOM 1133 O O . HIS A 1 147 ? -22.865 -2.259 -2.064 1.00 88.88 147 HIS A O 1
ATOM 1139 N N . SER A 1 148 ? -24.155 -3.186 -0.472 1.00 86.88 148 SER A N 1
ATOM 1140 C CA . SER A 1 148 ? -25.339 -2.354 -0.677 1.00 86.88 148 SER A CA 1
ATOM 1141 C C . SER A 1 148 ? -25.947 -1.900 0.654 1.00 86.88 148 SER A C 1
ATOM 1143 O O . SER A 1 148 ? -25.599 -2.412 1.720 1.00 86.88 148 SER A O 1
ATOM 1145 N N . ARG A 1 149 ? -26.832 -0.896 0.613 1.00 80.50 149 ARG A N 1
ATOM 1146 C CA . ARG A 1 149 ? -27.462 -0.353 1.830 1.00 80.50 149 ARG A CA 1
ATOM 1147 C C . ARG A 1 149 ? -28.526 -1.300 2.379 1.00 80.50 149 ARG A C 1
ATOM 1149 O O . ARG A 1 149 ? -28.789 -1.285 3.571 1.00 80.50 149 ARG A O 1
ATOM 1156 N N . GLU A 1 150 ? -29.112 -2.113 1.511 1.00 79.31 150 GLU A N 1
ATOM 1157 C CA . GLU A 1 150 ? -30.112 -3.128 1.823 1.00 79.31 150 GLU A CA 1
ATOM 1158 C C . GLU A 1 150 ? -29.522 -4.301 2.628 1.00 79.31 150 GLU A C 1
ATOM 1160 O O . GLU A 1 150 ? -30.263 -5.030 3.281 1.00 79.31 150 GLU A O 1
ATOM 1165 N N . GLU A 1 151 ? -28.196 -4.470 2.596 1.00 72.88 151 GLU A N 1
ATOM 1166 C CA . GLU A 1 151 ? -27.450 -5.481 3.357 1.00 72.88 151 GLU A CA 1
ATOM 1167 C C . GLU A 1 151 ? -27.053 -5.027 4.781 1.00 72.88 151 GLU A C 1
ATOM 1169 O O . GLU A 1 151 ? -26.486 -5.831 5.526 1.00 72.88 151 GLU A O 1
ATOM 1174 N N . ILE A 1 152 ? -27.309 -3.762 5.161 1.00 68.38 152 ILE A N 1
ATOM 1175 C CA . ILE A 1 152 ? -26.902 -3.148 6.445 1.00 68.38 152 ILE A CA 1
ATOM 1176 C C . ILE A 1 152 ? -28.098 -2.954 7.377 1.00 68.38 152 ILE A C 1
ATOM 1178 O O . ILE A 1 152 ? -29.062 -2.265 6.982 1.00 68.38 152 ILE A O 1
#

pLDDT: mean 85.27, std 10.46, range [47.06, 96.25]

Secondary structure (DSSP, 8-state):
-HHHHHHHHHHHHHHHH-S-HHHHHHHHHHHHHHHHHHHHHHHHHHHHHHHHHHHHHHHHHHHHHHHHHHHHHHHHHHHHT-SSHHHHHHHHHHHHHHH--SEEEEE-SSBEEEEEETTGGGTTS--B---HHHHHHHHH-------SGGG-